Protein AF-A0AAU8MM34-F1 (afdb_monomer_lite)

Organism: NCBI:txid1792846

Foldseek 3Di:
DDDDDDDDDPPPPPPPPDCPPPQDPQLLVLVVQLVVLVVQLVCCCQPVNLPDPSNVVSVVSNVVSVVSNCVRGDDFDPQLVVLVVQLVVLVVVLNVQRVVVRGCPDPSNVVSVVSNVVSVVSNCVRPVDD

Radius of gyration: 22.08 Å; chains: 1; bounding box: 74×23×61 Å

Secondary structure (DSSP, 8-state):
-------SSSSSS-TTS----PPPHHHHHHHHHHHHHHHHHHHHHHHH-TTSHHHHHHHHHHHHHHHHHHHHSPPPPHHHHHHHHHHHHHHHHHHHHHHHH--TTSHHHHHHHHHHHHHHHHHIIIII--

pLDDT: mean 85.9, std 18.74, range [38.62, 98.06]

Structure (mmCIF, N/CA/C/O backbone):
data_AF-A0AAU8MM34-F1
#
_entry.id   AF-A0AAU8MM34-F1
#
loop_
_atom_site.group_PDB
_atom_site.id
_atom_site.type_symbol
_atom_site.label_atom_id
_atom_site.label_alt_id
_atom_site.label_comp_id
_atom_site.label_asym_id
_atom_site.label_entity_id
_atom_site.label_seq_id
_atom_site.pdbx_PDB_ins_code
_atom_site.Cartn_x
_atom_site.Cartn_y
_atom_site.Cartn_z
_atom_site.occupancy
_atom_site.B_iso_or_equiv
_atom_site.auth_seq_id
_atom_site.auth_comp_id
_atom_site.auth_asym_id
_atom_site.auth_atom_id
_atom_site.pdbx_PDB_model_num
ATOM 1 N N . MET A 1 1 ? 58.485 6.753 -45.496 1.00 38.81 1 MET A N 1
ATOM 2 C CA . MET A 1 1 ? 57.559 7.566 -44.679 1.00 38.81 1 MET A CA 1
ATOM 3 C C . MET A 1 1 ? 56.240 6.817 -44.585 1.00 38.81 1 MET A C 1
ATOM 5 O O . MET A 1 1 ? 55.641 6.543 -45.613 1.00 38.81 1 MET A O 1
ATOM 9 N N . LYS A 1 2 ? 55.869 6.369 -43.381 1.00 38.62 2 LYS A N 1
ATOM 10 C CA . LYS A 1 2 ? 54.635 5.620 -43.104 1.00 38.62 2 LYS A CA 1
ATOM 11 C C . LYS A 1 2 ? 53.641 6.592 -42.478 1.00 38.62 2 LYS A C 1
ATOM 13 O O . LYS A 1 2 ? 53.909 7.084 -41.390 1.00 38.62 2 LYS A O 1
ATOM 18 N N . ILE A 1 3 ? 52.526 6.855 -43.149 1.00 45.56 3 ILE A N 1
ATOM 19 C CA . ILE A 1 3 ? 51.369 7.516 -42.541 1.00 45.56 3 ILE A CA 1
ATOM 20 C C . ILE A 1 3 ? 50.244 6.489 -42.598 1.00 45.56 3 ILE A C 1
ATOM 22 O O . ILE A 1 3 ? 49.621 6.287 -43.637 1.00 45.56 3 ILE A O 1
ATOM 26 N N . ALA A 1 4 ? 50.069 5.762 -41.496 1.00 45.47 4 ALA A N 1
ATOM 27 C CA . ALA A 1 4 ? 48.922 4.893 -41.301 1.00 45.47 4 ALA A CA 1
ATOM 28 C C . ALA A 1 4 ? 47.774 5.757 -40.769 1.00 45.47 4 ALA A C 1
ATOM 30 O O . ALA A 1 4 ? 47.871 6.346 -39.694 1.00 45.47 4 ALA A O 1
ATOM 31 N N . ILE A 1 5 ? 46.712 5.853 -41.562 1.00 51.56 5 ILE A N 1
ATOM 32 C CA . ILE A 1 5 ? 45.455 6.508 -41.216 1.00 51.56 5 ILE A CA 1
ATOM 33 C C . ILE A 1 5 ? 44.775 5.631 -40.160 1.00 51.56 5 ILE A C 1
ATOM 35 O O . ILE A 1 5 ? 44.217 4.585 -40.479 1.00 51.56 5 ILE A O 1
ATOM 39 N N . VAL A 1 6 ? 44.852 6.032 -38.893 1.00 46.38 6 VAL A N 1
ATOM 40 C CA . VAL A 1 6 ? 44.100 5.409 -37.797 1.00 46.38 6 VAL A CA 1
ATOM 41 C C . VAL A 1 6 ? 42.998 6.382 -37.404 1.00 46.38 6 VAL A C 1
ATOM 43 O O . VAL A 1 6 ? 43.198 7.272 -36.586 1.00 46.38 6 VAL A O 1
ATOM 46 N N . SER A 1 7 ? 41.839 6.283 -38.046 1.00 48.84 7 SER A N 1
ATOM 47 C CA . SER A 1 7 ? 40.662 7.091 -37.699 1.00 48.84 7 SER A CA 1
ATOM 48 C C . SER A 1 7 ? 39.389 6.367 -38.125 1.00 48.84 7 SER A C 1
ATOM 50 O O . SER A 1 7 ? 38.719 6.768 -39.066 1.00 48.84 7 SER A O 1
ATOM 52 N N . ALA A 1 8 ? 39.076 5.254 -37.457 1.00 45.62 8 ALA A N 1
ATOM 53 C CA . ALA A 1 8 ? 37.801 4.554 -37.647 1.00 45.62 8 ALA A CA 1
ATOM 54 C C . ALA A 1 8 ? 37.336 3.781 -36.396 1.00 45.62 8 ALA A C 1
ATOM 56 O O . ALA A 1 8 ? 36.659 2.768 -36.513 1.00 45.62 8 ALA A O 1
ATOM 57 N N . ALA A 1 9 ? 37.705 4.226 -35.189 1.00 47.97 9 ALA A N 1
ATOM 58 C CA . ALA A 1 9 ? 37.324 3.540 -33.945 1.00 47.97 9 ALA A CA 1
ATOM 59 C C . ALA A 1 9 ? 36.627 4.444 -32.911 1.00 47.97 9 ALA A C 1
ATOM 61 O O . ALA A 1 9 ? 36.442 4.034 -31.771 1.00 47.97 9 ALA A O 1
ATOM 62 N N . LEU A 1 10 ? 36.218 5.662 -33.288 1.00 41.94 10 LEU A N 1
ATOM 63 C CA . LEU A 1 10 ? 35.589 6.621 -32.367 1.00 41.94 10 LEU A CA 1
ATOM 64 C C . LEU A 1 10 ? 34.106 6.905 -32.650 1.00 41.94 10 LEU A C 1
ATOM 66 O O . LEU A 1 10 ? 33.552 7.856 -32.113 1.00 41.94 10 LEU A O 1
ATOM 70 N N . SER A 1 11 ? 33.437 6.074 -33.452 1.00 45.44 11 SER A N 1
ATOM 71 C CA . SER A 1 11 ? 31.997 6.228 -33.728 1.00 45.44 11 SER A CA 1
ATOM 72 C C . SER A 1 11 ? 31.107 5.229 -32.976 1.00 45.44 11 SER A C 1
ATOM 74 O O . SER A 1 11 ? 29.890 5.316 -33.077 1.00 45.44 11 SER A O 1
ATOM 76 N N . ALA A 1 12 ? 31.680 4.308 -32.191 1.00 46.56 12 ALA A N 1
ATOM 77 C CA . ALA A 1 12 ? 30.922 3.268 -31.481 1.00 46.56 12 ALA A CA 1
ATOM 78 C C . ALA A 1 12 ? 30.585 3.601 -30.009 1.00 46.56 12 ALA A C 1
ATOM 80 O O . ALA A 1 12 ? 29.907 2.823 -29.348 1.00 46.56 12 ALA A O 1
ATOM 81 N N . LEU A 1 13 ? 31.030 4.747 -29.481 1.00 44.88 13 LEU A N 1
ATOM 82 C CA . LEU A 1 13 ? 30.914 5.092 -28.052 1.00 44.88 13 LEU A CA 1
ATOM 83 C C . LEU A 1 13 ? 29.762 6.057 -27.708 1.00 44.88 13 LEU A C 1
ATOM 85 O O . LEU A 1 13 ? 29.658 6.499 -26.569 1.00 44.88 13 LEU A O 1
ATOM 89 N N . LEU A 1 14 ? 28.868 6.361 -28.655 1.00 47.66 14 LEU A N 1
ATOM 90 C CA . LEU A 1 14 ? 27.765 7.318 -28.454 1.00 47.66 14 LEU A CA 1
ATOM 91 C C . LEU A 1 14 ? 26.379 6.683 -28.227 1.00 47.66 14 LEU A C 1
ATOM 93 O O . LEU A 1 14 ? 25.394 7.405 -28.133 1.00 47.66 14 LEU A O 1
ATOM 97 N N . LEU A 1 15 ? 26.273 5.359 -28.072 1.00 46.75 15 LEU A N 1
ATOM 98 C CA . LEU A 1 15 ? 24.983 4.681 -27.833 1.00 46.75 15 LEU A CA 1
ATOM 99 C C . LEU A 1 15 ? 24.607 4.506 -26.348 1.00 46.75 15 LEU A C 1
ATOM 101 O O . LEU A 1 15 ? 23.590 3.891 -26.047 1.00 46.75 15 LEU A O 1
ATOM 105 N N . ALA A 1 16 ? 25.378 5.068 -25.412 1.00 47.91 16 ALA A N 1
ATOM 106 C CA . ALA A 1 16 ? 25.086 4.994 -23.974 1.00 47.91 16 ALA A CA 1
ATOM 107 C C . ALA A 1 16 ? 24.439 6.271 -23.399 1.00 47.91 16 ALA A C 1
ATOM 109 O O . ALA A 1 16 ? 24.420 6.461 -22.185 1.00 47.91 16 ALA A O 1
ATOM 110 N N . ALA A 1 17 ? 23.904 7.152 -24.248 1.00 47.88 17 ALA A N 1
ATOM 111 C CA . ALA A 1 17 ? 23.162 8.329 -23.815 1.00 47.88 17 ALA A CA 1
ATOM 112 C C . ALA A 1 17 ? 21.679 8.172 -24.171 1.00 47.88 17 ALA A C 1
ATOM 114 O O . ALA A 1 17 ? 21.276 8.356 -25.315 1.00 47.88 17 ALA A O 1
ATOM 115 N N . GLY A 1 18 ? 20.865 7.853 -23.163 1.00 47.16 18 GLY A N 1
ATOM 116 C CA . GLY A 1 18 ? 19.435 8.148 -23.207 1.00 47.16 18 GLY A CA 1
ATOM 117 C C . GLY A 1 18 ? 18.531 7.063 -23.781 1.00 47.16 18 GLY A C 1
ATOM 118 O O . GLY A 1 18 ? 17.645 7.369 -24.571 1.00 47.16 18 GLY A O 1
ATOM 119 N N . ALA A 1 19 ? 18.630 5.825 -23.293 1.00 45.94 19 ALA A N 1
ATOM 120 C CA . ALA A 1 19 ? 17.408 5.038 -23.161 1.00 45.94 19 ALA A CA 1
ATOM 121 C C . ALA A 1 19 ? 16.617 5.614 -21.973 1.00 45.94 19 ALA A C 1
ATOM 123 O O . ALA A 1 19 ? 16.639 5.070 -20.869 1.00 45.94 19 ALA A O 1
ATOM 124 N N . ALA A 1 20 ? 15.939 6.746 -22.193 1.00 48.38 20 ALA A N 1
ATOM 125 C CA . ALA A 1 20 ? 14.695 7.005 -21.483 1.00 48.38 20 ALA A CA 1
ATOM 126 C C . ALA A 1 20 ? 13.825 5.790 -21.809 1.00 48.38 20 ALA A C 1
ATOM 128 O O . ALA A 1 20 ? 13.370 5.619 -22.940 1.00 48.38 20 ALA A O 1
ATOM 129 N N . SER A 1 21 ? 13.804 4.835 -20.886 1.00 50.91 21 SER A N 1
ATOM 130 C CA . SER A 1 21 ? 13.228 3.523 -21.114 1.00 50.91 21 SER A CA 1
ATOM 131 C C . SER A 1 21 ? 11.729 3.723 -21.207 1.00 50.91 21 SER A C 1
ATOM 133 O O . SER A 1 21 ? 11.040 3.809 -20.194 1.00 50.91 21 SER A O 1
ATOM 135 N N . ALA A 1 22 ? 11.231 3.830 -22.440 1.00 53.88 22 ALA A N 1
ATOM 136 C CA . ALA A 1 22 ? 9.815 3.695 -22.715 1.00 53.88 22 ALA A CA 1
ATOM 137 C C . ALA A 1 22 ? 9.339 2.457 -21.950 1.00 53.88 22 ALA A C 1
ATOM 139 O O . ALA A 1 22 ? 9.907 1.372 -22.119 1.00 53.88 22 ALA A O 1
ATOM 140 N N . ALA A 1 23 ? 8.385 2.650 -21.036 1.00 62.91 23 ALA A N 1
ATOM 141 C CA . ALA A 1 23 ? 7.895 1.581 -20.184 1.00 62.91 23 ALA A CA 1
ATOM 142 C C . ALA A 1 23 ? 7.527 0.392 -21.076 1.00 62.91 23 ALA A C 1
ATOM 144 O O . ALA A 1 23 ? 6.698 0.512 -21.980 1.00 62.91 23 ALA A O 1
ATOM 145 N N . THR A 1 24 ? 8.190 -0.745 -20.864 1.00 81.94 24 THR A N 1
ATOM 146 C CA . THR A 1 24 ? 7.879 -1.959 -21.616 1.00 81.94 24 THR A CA 1
ATOM 147 C C . THR A 1 24 ? 6.403 -2.311 -21.388 1.00 81.94 24 THR A C 1
ATOM 149 O O . THR A 1 24 ? 5.857 -1.988 -20.327 1.00 81.94 24 THR A O 1
ATOM 152 N N . PRO A 1 25 ? 5.734 -3.008 -22.324 1.00 87.75 25 PRO A N 1
ATOM 153 C CA . PRO A 1 25 ? 4.366 -3.475 -22.097 1.00 87.75 25 PRO A CA 1
ATOM 154 C C . PRO A 1 25 ? 4.213 -4.254 -20.780 1.00 87.75 25 PRO A C 1
ATOM 156 O O . PRO A 1 25 ? 3.198 -4.121 -20.101 1.00 87.75 25 PRO A O 1
ATOM 159 N N . ALA A 1 26 ? 5.252 -4.999 -20.379 1.00 89.94 26 ALA A N 1
ATOM 160 C CA . ALA A 1 26 ? 5.319 -5.681 -19.088 1.00 89.94 26 ALA A CA 1
ATOM 161 C C . ALA A 1 26 ? 5.325 -4.697 -17.904 1.00 89.94 26 ALA A C 1
ATOM 163 O O . ALA A 1 26 ? 4.487 -4.810 -17.016 1.00 89.94 26 ALA A O 1
ATOM 164 N N . CYS A 1 27 ? 6.189 -3.675 -17.918 1.00 90.81 27 CYS A N 1
ATOM 165 C CA . CYS A 1 27 ? 6.201 -2.649 -16.873 1.00 90.81 27 CYS A CA 1
ATOM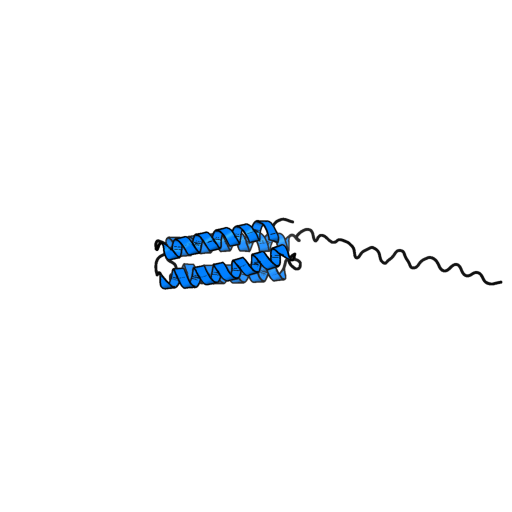 166 C C . CYS A 1 27 ? 4.857 -1.907 -16.774 1.00 90.81 27 CYS A C 1
ATOM 168 O O . CYS A 1 27 ? 4.342 -1.701 -15.674 1.00 90.81 27 CYS A O 1
ATOM 170 N N . GLN A 1 28 ? 4.240 -1.557 -17.907 1.00 91.44 28 GLN A N 1
ATOM 171 C CA . GLN A 1 28 ? 2.927 -0.906 -17.910 1.00 91.44 28 GLN A CA 1
ATOM 172 C C . GLN A 1 28 ? 1.828 -1.814 -17.335 1.00 91.44 28 GLN A C 1
ATOM 174 O O . GLN A 1 28 ? 0.983 -1.357 -16.557 1.00 91.44 28 GLN A O 1
ATOM 179 N N . ALA A 1 29 ? 1.851 -3.105 -17.671 1.00 92.94 29 ALA A N 1
ATOM 180 C CA . ALA A 1 29 ? 0.944 -4.085 -17.085 1.00 92.94 29 ALA A CA 1
ATOM 181 C C . ALA A 1 29 ? 1.163 -4.213 -15.569 1.00 92.94 29 ALA A C 1
ATOM 183 O O . ALA A 1 29 ? 0.193 -4.186 -14.814 1.00 92.94 29 ALA A O 1
ATOM 184 N N . ALA A 1 30 ? 2.413 -4.273 -15.104 1.00 94.12 30 ALA A N 1
ATOM 185 C CA . ALA A 1 30 ? 2.727 -4.359 -13.680 1.00 94.12 30 ALA A CA 1
ATOM 186 C C . ALA A 1 30 ? 2.268 -3.118 -12.894 1.00 94.12 30 ALA A C 1
ATOM 188 O O . ALA A 1 30 ? 1.642 -3.263 -11.845 1.00 94.12 30 ALA A O 1
ATOM 189 N N . ARG A 1 31 ? 2.479 -1.905 -13.429 1.00 93.62 31 ARG A N 1
ATOM 190 C CA . ARG A 1 31 ? 1.936 -0.653 -12.860 1.00 93.62 31 ARG A CA 1
ATOM 191 C C . ARG A 1 31 ? 0.415 -0.717 -12.724 1.00 93.62 31 ARG A C 1
ATOM 193 O O . ARG A 1 31 ? -0.129 -0.397 -11.672 1.00 93.62 31 ARG A O 1
ATOM 200 N N . THR A 1 32 ? -0.267 -1.205 -13.761 1.00 94.94 32 THR A N 1
ATOM 201 C CA . THR A 1 32 ? -1.729 -1.373 -13.748 1.00 94.94 32 THR A CA 1
ATOM 202 C C . THR A 1 32 ? -2.176 -2.346 -12.653 1.00 94.94 32 THR A C 1
ATOM 204 O O . THR A 1 32 ? -3.139 -2.069 -11.943 1.00 94.94 32 THR A O 1
ATOM 207 N N . GLN A 1 33 ? -1.467 -3.462 -12.465 1.00 97.44 33 GLN A N 1
ATOM 208 C CA . GLN A 1 33 ? -1.790 -4.427 -11.409 1.00 97.44 33 GLN A CA 1
ATOM 209 C C . GLN A 1 33 ? -1.612 -3.844 -10.004 1.00 97.44 33 GLN A C 1
ATOM 211 O O . GLN A 1 33 ? -2.426 -4.113 -9.119 1.00 97.44 33 GLN A O 1
ATOM 216 N N . VAL A 1 34 ? -0.600 -3.000 -9.797 1.00 97.25 34 VAL A N 1
ATOM 217 C CA . VAL A 1 34 ? -0.444 -2.252 -8.544 1.00 97.25 34 VAL A CA 1
ATOM 218 C C . VAL A 1 34 ? -1.646 -1.336 -8.299 1.00 97.25 34 VAL A C 1
ATOM 220 O O . VAL A 1 34 ? -2.193 -1.332 -7.200 1.00 97.25 34 VAL A O 1
ATOM 223 N N . GLU A 1 35 ? -2.114 -0.601 -9.311 1.00 96.62 35 GLU A N 1
ATOM 224 C CA . GLU A 1 35 ? -3.301 0.253 -9.162 1.00 96.62 35 GLU A CA 1
ATOM 225 C C . GLU A 1 35 ? -4.567 -0.536 -8.833 1.00 96.62 35 GLU A C 1
ATOM 227 O O . GLU A 1 35 ? -5.304 -0.182 -7.911 1.00 96.62 35 GLU A O 1
ATOM 232 N N . VAL A 1 36 ? -4.811 -1.621 -9.566 1.00 97.69 36 VAL A N 1
ATOM 233 C CA . VAL A 1 36 ? -5.996 -2.458 -9.370 1.00 97.69 36 VAL A CA 1
ATOM 234 C C . VAL A 1 36 ? -5.983 -3.092 -7.981 1.00 97.69 36 VAL A C 1
ATOM 236 O O . VAL A 1 36 ? -6.983 -3.017 -7.265 1.00 97.69 36 VAL A O 1
ATOM 239 N N . SER A 1 37 ? -4.856 -3.674 -7.570 1.00 98.06 37 SER A N 1
ATOM 240 C CA . SER A 1 37 ? -4.736 -4.306 -6.252 1.00 98.06 37 SER A CA 1
ATOM 241 C C . SER A 1 37 ? -4.814 -3.302 -5.102 1.00 98.06 37 SER A C 1
ATOM 243 O O . SER A 1 37 ? -5.453 -3.599 -4.092 1.00 98.06 37 SER A O 1
ATOM 245 N N . HIS A 1 38 ? -4.287 -2.086 -5.275 1.00 98.00 38 HIS A N 1
ATOM 246 C CA . HIS A 1 38 ? -4.471 -0.997 -4.316 1.00 98.00 38 HIS A CA 1
ATOM 247 C C . HIS A 1 38 ? -5.957 -0.669 -4.104 1.00 98.00 38 HIS A C 1
ATOM 249 O O . HIS A 1 38 ? -6.432 -0.637 -2.967 1.00 98.00 38 HIS A O 1
ATOM 255 N N . ILE A 1 39 ? -6.719 -0.493 -5.190 1.00 97.62 39 ILE A N 1
ATOM 256 C CA . ILE A 1 39 ? -8.167 -0.226 -5.130 1.00 97.62 39 ILE A CA 1
ATOM 257 C C . ILE A 1 39 ? -8.907 -1.387 -4.453 1.00 97.62 39 ILE A C 1
ATOM 259 O O . ILE A 1 39 ? -9.762 -1.162 -3.594 1.00 97.62 39 ILE A O 1
ATOM 263 N N . GLN A 1 40 ? -8.578 -2.631 -4.810 1.00 97.94 40 GLN A N 1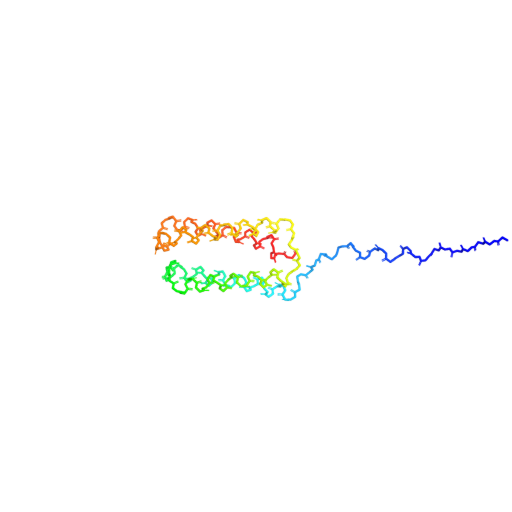
ATOM 264 C CA . GLN A 1 40 ? -9.180 -3.823 -4.205 1.00 97.94 40 GLN A CA 1
ATOM 265 C C . GLN A 1 40 ? -8.926 -3.883 -2.699 1.00 97.94 40 GLN A C 1
ATOM 267 O O . GLN A 1 40 ? -9.865 -4.099 -1.932 1.00 97.94 40 GLN A O 1
ATOM 272 N N . ARG A 1 41 ? -7.688 -3.628 -2.263 1.00 97.88 41 ARG A N 1
ATOM 273 C CA . ARG A 1 41 ? -7.332 -3.588 -0.845 1.00 97.88 41 ARG A CA 1
ATOM 274 C C . ARG A 1 41 ? -8.077 -2.481 -0.114 1.00 97.88 41 ARG A C 1
ATOM 276 O O . ARG A 1 41 ? -8.642 -2.753 0.941 1.00 97.88 41 ARG A O 1
ATOM 283 N N . VAL A 1 42 ? -8.104 -1.261 -0.653 1.00 96.81 42 VAL A N 1
ATOM 284 C CA . VAL A 1 42 ? -8.850 -0.147 -0.044 1.00 96.81 42 VAL A CA 1
ATOM 285 C C . VAL A 1 42 ? -10.317 -0.538 0.134 1.00 96.81 42 VAL A C 1
ATOM 287 O O . VAL A 1 42 ? -10.821 -0.492 1.252 1.00 96.81 42 VAL A O 1
ATOM 290 N N . ASN A 1 43 ? -10.969 -1.046 -0.914 1.00 97.12 43 ASN A N 1
ATOM 291 C CA . ASN A 1 43 ? -12.359 -1.493 -0.831 1.00 97.12 43 ASN A CA 1
ATOM 292 C C . ASN A 1 43 ? -12.562 -2.606 0.206 1.00 97.12 43 ASN A C 1
ATOM 294 O O . ASN A 1 43 ? -13.482 -2.518 1.019 1.00 97.12 43 ASN A O 1
ATOM 298 N N . ALA A 1 44 ? -11.708 -3.632 0.222 1.00 96.50 44 ALA A N 1
ATOM 299 C CA . ALA A 1 44 ? -11.798 -4.724 1.187 1.00 96.50 44 ALA A CA 1
ATOM 300 C C . ALA A 1 44 ? -11.658 -4.219 2.631 1.00 96.50 44 ALA A C 1
ATOM 302 O O . ALA A 1 44 ? -12.486 -4.537 3.482 1.00 96.50 44 ALA A O 1
ATOM 303 N N . CYS A 1 45 ? -10.653 -3.387 2.906 1.00 95.25 45 CYS A N 1
ATOM 304 C CA . CYS A 1 45 ? -10.404 -2.854 4.243 1.00 95.25 45 CYS A CA 1
ATOM 305 C C . CYS A 1 45 ? -11.481 -1.861 4.693 1.00 95.25 45 CYS A C 1
ATOM 307 O O . CYS A 1 45 ? -11.833 -1.848 5.872 1.00 95.25 45 CYS A O 1
ATOM 309 N N . THR A 1 46 ? -12.046 -1.067 3.780 1.00 94.62 46 THR A N 1
ATOM 310 C CA . THR A 1 46 ? -13.147 -0.151 4.099 1.00 94.62 46 THR A CA 1
ATOM 311 C C . THR A 1 46 ? -14.446 -0.904 4.376 1.00 94.62 46 THR A C 1
ATOM 313 O O . THR A 1 46 ? -15.111 -0.587 5.358 1.00 94.62 46 THR A O 1
ATOM 316 N N . THR A 1 47 ? -14.794 -1.902 3.556 1.00 95.56 47 THR A N 1
ATOM 317 C CA . THR A 1 47 ? -16.094 -2.600 3.626 1.00 95.56 47 THR A CA 1
ATOM 318 C C . THR A 1 47 ? -16.146 -3.711 4.669 1.00 95.56 47 THR A C 1
ATOM 320 O O . THR A 1 47 ? -17.155 -3.853 5.350 1.00 95.56 47 THR A O 1
ATOM 323 N N . GLN A 1 48 ? -15.074 -4.492 4.807 1.00 95.50 48 GLN A N 1
ATOM 324 C CA . GLN A 1 48 ? -15.007 -5.637 5.723 1.00 95.50 48 GLN A CA 1
ATOM 325 C C . GLN A 1 48 ? -14.277 -5.301 7.030 1.00 95.50 48 GLN A C 1
ATOM 327 O O . GLN A 1 48 ? -14.307 -6.077 7.982 1.00 95.50 48 GLN A O 1
ATOM 332 N N . GLY A 1 49 ? -13.604 -4.151 7.083 1.00 94.06 49 GLY A N 1
ATOM 333 C CA . GLY A 1 49 ? -12.808 -3.717 8.222 1.00 94.06 49 GLY A CA 1
ATOM 334 C C . GLY A 1 49 ? -11.329 -4.122 8.123 1.00 94.06 49 GLY A C 1
ATOM 335 O O . GLY A 1 49 ? -10.966 -5.070 7.412 1.00 94.06 49 GLY A O 1
ATOM 336 N N . PRO A 1 50 ? -10.452 -3.415 8.859 1.00 94.81 50 PRO A N 1
ATOM 337 C CA . PRO A 1 50 ? -8.998 -3.499 8.705 1.00 94.81 50 PRO A CA 1
ATOM 338 C C . PRO A 1 50 ? -8.372 -4.807 9.210 1.00 94.81 50 PRO A C 1
ATOM 340 O O . PRO A 1 50 ? -7.259 -5.145 8.814 1.00 94.81 50 PRO A O 1
ATOM 343 N N . ASN A 1 51 ? -9.089 -5.551 10.055 1.00 96.19 51 ASN A N 1
ATOM 344 C CA . ASN A 1 51 ? -8.659 -6.849 10.584 1.00 96.19 51 ASN A CA 1
ATOM 345 C C . ASN A 1 51 ? -9.329 -8.037 9.874 1.00 96.19 51 ASN A C 1
ATOM 347 O O . ASN A 1 51 ? -9.120 -9.185 10.262 1.00 96.19 51 ASN A O 1
ATOM 351 N N . SER A 1 52 ? -10.151 -7.786 8.849 1.00 97.38 52 SER A N 1
ATOM 352 C CA . SER A 1 52 ? -10.828 -8.862 8.123 1.00 97.38 52 SER A CA 1
ATOM 353 C C . SER A 1 52 ? -9.838 -9.711 7.315 1.00 97.38 52 SER A C 1
ATOM 355 O O . SER A 1 52 ? -8.880 -9.170 6.752 1.00 97.38 52 SER A O 1
ATOM 357 N N . PRO A 1 53 ? -10.088 -11.026 7.159 1.00 97.69 53 PRO A N 1
ATOM 358 C CA . PRO A 1 53 ? -9.252 -11.884 6.320 1.00 97.69 53 PRO A CA 1
ATOM 359 C C . PRO A 1 53 ? -9.105 -11.361 4.886 1.00 97.69 53 PRO A C 1
ATOM 361 O O . PRO A 1 53 ? -8.017 -11.426 4.318 1.00 97.69 53 PRO A O 1
ATOM 364 N N . LEU A 1 54 ? -10.172 -10.784 4.319 1.00 97.00 54 LEU A N 1
ATOM 365 C CA . LEU A 1 54 ? -10.156 -10.243 2.960 1.00 97.00 54 LEU A CA 1
ATOM 366 C C . LEU A 1 54 ? -9.260 -9.000 2.836 1.00 97.00 54 LEU A C 1
ATOM 368 O O . LEU A 1 54 ? -8.520 -8.882 1.858 1.00 97.00 54 LEU A O 1
ATOM 372 N N . CYS A 1 55 ? -9.287 -8.091 3.818 1.00 96.81 55 CYS A N 1
ATOM 373 C CA . CYS A 1 55 ? -8.387 -6.934 3.851 1.00 96.81 55 CYS A CA 1
ATOM 374 C C . CYS A 1 55 ? -6.920 -7.379 3.927 1.00 96.81 55 CYS A C 1
ATOM 376 O O . CYS A 1 55 ? -6.093 -6.935 3.127 1.00 96.81 55 CYS A O 1
ATOM 378 N N . LEU A 1 56 ? -6.608 -8.307 4.839 1.00 96.56 56 LEU A N 1
ATOM 379 C CA . LEU A 1 56 ? -5.252 -8.831 5.021 1.00 96.56 56 LEU A CA 1
ATOM 380 C C . LEU A 1 56 ? -4.751 -9.552 3.764 1.00 96.56 56 LEU A C 1
ATOM 382 O O . LEU A 1 56 ? -3.622 -9.324 3.334 1.00 96.56 56 LEU A O 1
ATOM 386 N N . GLN A 1 57 ? -5.595 -10.372 3.135 1.00 97.94 57 GLN A N 1
ATOM 387 C CA . GLN A 1 57 ? -5.261 -11.046 1.882 1.00 97.94 57 GLN A CA 1
ATOM 388 C C . GLN A 1 57 ? -5.007 -10.042 0.754 1.00 97.94 57 GLN A C 1
ATOM 390 O O . GLN A 1 57 ? -3.989 -10.134 0.070 1.00 97.94 57 GLN A O 1
ATOM 395 N N . SER A 1 58 ? -5.894 -9.059 0.581 1.00 97.62 58 SER A N 1
ATOM 396 C CA . SER A 1 58 ? -5.756 -8.043 -0.472 1.00 97.62 58 SER A CA 1
ATOM 397 C C . SER A 1 58 ? -4.478 -7.217 -0.302 1.00 97.62 58 SER A C 1
ATOM 399 O O . SER A 1 58 ? -3.836 -6.853 -1.283 1.00 97.62 58 SER A O 1
ATOM 401 N N . GLN A 1 59 ? -4.053 -6.975 0.941 1.00 95.88 59 GLN A N 1
ATOM 402 C CA . GLN A 1 59 ? -2.782 -6.315 1.231 1.00 95.88 59 GLN A CA 1
ATOM 403 C C . GLN 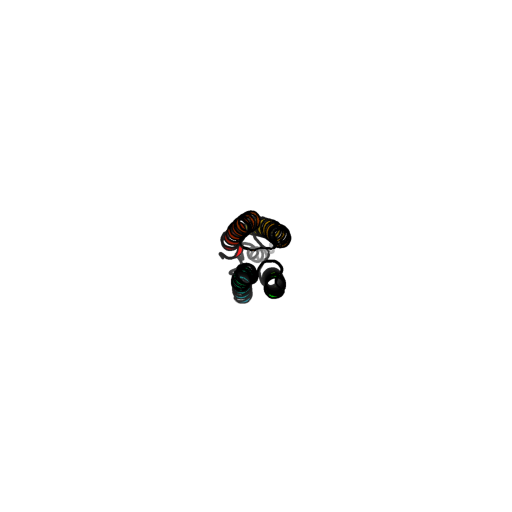A 1 59 ? -1.569 -7.154 0.820 1.00 95.88 59 GLN A C 1
ATOM 405 O O . GLN A 1 59 ? -0.619 -6.611 0.260 1.00 95.88 59 GLN A O 1
ATOM 410 N N . GLN A 1 60 ? -1.594 -8.468 1.054 1.00 97.31 60 GLN A N 1
ATOM 411 C CA . GLN A 1 60 ? -0.524 -9.352 0.580 1.00 97.31 60 GLN A CA 1
ATOM 412 C C . GLN A 1 60 ? -0.468 -9.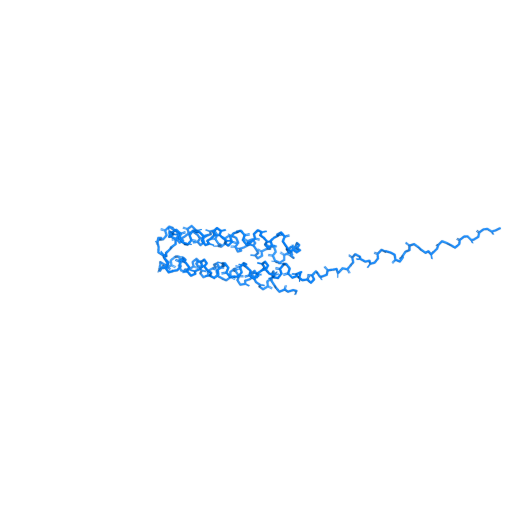395 -0.949 1.00 97.31 60 GLN A C 1
ATOM 414 O O . GLN A 1 60 ? 0.615 -9.326 -1.525 1.00 97.31 60 GLN A O 1
ATOM 419 N N . VAL A 1 61 ? -1.628 -9.451 -1.607 1.00 98.00 61 VAL A N 1
ATOM 420 C CA . VAL A 1 61 ? -1.728 -9.427 -3.073 1.00 98.00 61 VAL A CA 1
ATOM 421 C C . VAL A 1 61 ? -1.115 -8.150 -3.647 1.00 98.00 61 VAL A C 1
ATOM 423 O O . VAL A 1 61 ? -0.299 -8.218 -4.563 1.00 98.00 61 VAL A O 1
ATOM 426 N N . GLU A 1 62 ? -1.437 -6.988 -3.083 1.00 97.75 62 GLU A N 1
ATOM 427 C CA . GLU A 1 62 ? -0.828 -5.734 -3.527 1.00 97.75 62 GLU A CA 1
ATOM 428 C C . GLU A 1 62 ? 0.694 -5.719 -3.318 1.00 97.75 62 GLU A C 1
ATOM 430 O O . GLU A 1 62 ? 1.432 -5.290 -4.206 1.00 97.75 62 GLU A O 1
ATOM 435 N N . ASN A 1 63 ? 1.193 -6.229 -2.186 1.00 96.38 63 ASN A N 1
ATOM 436 C CA . ASN A 1 63 ? 2.636 -6.330 -1.944 1.00 96.38 63 ASN A CA 1
ATOM 437 C C . ASN A 1 63 ? 3.342 -7.179 -3.013 1.00 96.38 63 ASN A C 1
ATOM 439 O O . ASN A 1 63 ? 4.435 -6.820 -3.454 1.00 96.38 63 ASN A O 1
ATOM 443 N N . VAL A 1 64 ? 2.715 -8.269 -3.463 1.00 97.62 64 VAL A N 1
ATOM 444 C CA . VAL A 1 64 ? 3.233 -9.091 -4.566 1.00 97.62 64 VAL A CA 1
ATOM 445 C C . VAL A 1 64 ? 3.270 -8.290 -5.866 1.00 97.62 64 VAL A C 1
ATOM 447 O O . VAL A 1 64 ? 4.287 -8.303 -6.557 1.00 97.62 64 VAL A O 1
ATOM 450 N N . TYR A 1 65 ? 2.215 -7.543 -6.196 1.00 97.50 65 TYR A N 1
ATOM 451 C CA . TYR A 1 65 ? 2.212 -6.738 -7.421 1.00 97.50 65 TYR A CA 1
ATOM 452 C C . TYR A 1 65 ? 3.232 -5.602 -7.400 1.00 97.50 65 TYR A C 1
ATOM 454 O O . TYR A 1 65 ? 3.820 -5.301 -8.439 1.00 97.50 65 TYR A O 1
ATOM 462 N N . TRP A 1 66 ? 3.525 -5.033 -6.231 1.00 95.62 66 TRP A N 1
ATOM 463 C CA . TRP A 1 66 ? 4.652 -4.117 -6.083 1.00 95.62 66 TRP A CA 1
ATOM 464 C C . TRP A 1 66 ? 5.990 -4.786 -6.408 1.00 95.62 66 TRP A C 1
ATOM 466 O O . TRP A 1 66 ? 6.763 -4.230 -7.182 1.00 95.62 66 TRP A O 1
ATOM 476 N N . GLN A 1 67 ? 6.245 -5.990 -5.888 1.00 95.50 67 GLN A N 1
ATOM 477 C CA . GLN A 1 67 ? 7.465 -6.745 -6.207 1.00 95.50 67 GLN A CA 1
ATOM 478 C C . GLN A 1 67 ? 7.547 -7.096 -7.699 1.00 95.50 67 GLN A C 1
ATOM 480 O O . GLN A 1 67 ? 8.616 -7.024 -8.301 1.00 95.50 67 GLN A O 1
ATOM 485 N N . MET A 1 68 ? 6.415 -7.443 -8.320 1.00 94.19 68 MET A N 1
ATOM 486 C CA . MET A 1 68 ? 6.354 -7.686 -9.763 1.00 94.19 68 MET A CA 1
ATOM 487 C C . MET A 1 68 ? 6.677 -6.423 -10.562 1.00 94.19 68 MET A C 1
ATOM 489 O O . MET A 1 68 ? 7.392 -6.508 -11.557 1.00 94.19 68 MET A O 1
ATOM 493 N N . MET A 1 69 ? 6.186 -5.259 -10.134 1.00 92.75 69 MET A N 1
ATOM 494 C CA . MET A 1 69 ? 6.523 -3.983 -10.760 1.00 92.75 69 MET A CA 1
ATOM 495 C C . MET A 1 69 ? 8.017 -3.686 -10.638 1.00 92.75 69 MET A C 1
ATOM 497 O O . MET A 1 69 ? 8.641 -3.365 -11.646 1.00 92.75 69 MET A O 1
ATOM 501 N N . ASP A 1 70 ? 8.597 -3.865 -9.452 1.00 91.62 70 ASP A N 1
ATOM 502 C CA . ASP A 1 70 ? 10.028 -3.649 -9.217 1.00 91.62 70 ASP A CA 1
ATOM 503 C C . ASP A 1 70 ? 10.901 -4.576 -10.094 1.00 91.62 70 ASP A C 1
ATOM 505 O O . ASP A 1 70 ? 11.990 -4.187 -10.509 1.00 91.62 70 ASP A O 1
ATOM 509 N N . ALA A 1 71 ? 10.414 -5.778 -10.430 1.00 91.44 71 ALA A N 1
ATOM 510 C CA . ALA A 1 71 ? 11.107 -6.728 -11.305 1.00 91.44 71 ALA A CA 1
ATOM 511 C C . ALA A 1 71 ? 10.908 -6.470 -12.813 1.00 91.44 71 ALA A C 1
ATOM 513 O O . ALA A 1 71 ? 11.770 -6.821 -1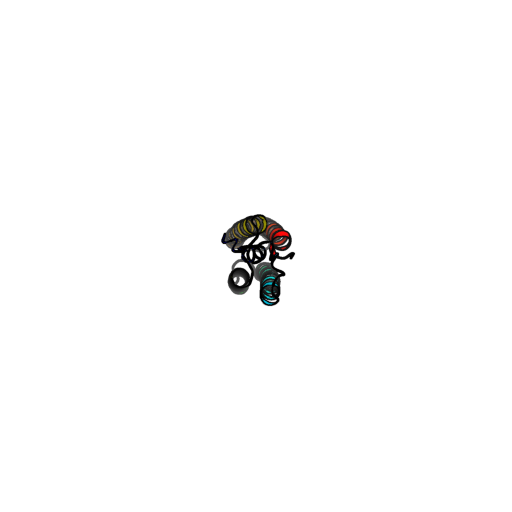3.618 1.00 91.44 71 ALA A O 1
ATOM 514 N N . GLN A 1 72 ? 9.759 -5.919 -13.216 1.00 91.25 72 GLN A N 1
ATOM 515 C CA . GLN A 1 72 ? 9.392 -5.739 -14.630 1.00 91.25 72 GLN A CA 1
ATOM 516 C C . GLN A 1 72 ? 9.705 -4.340 -15.167 1.00 91.25 72 GLN A C 1
ATOM 518 O O . GLN A 1 72 ? 9.772 -4.148 -16.385 1.00 91.25 72 GLN A O 1
ATOM 523 N N . CYS A 1 73 ? 9.868 -3.363 -14.279 1.00 88.75 73 CYS A N 1
ATOM 524 C CA . CYS A 1 73 ? 10.173 -1.989 -14.634 1.00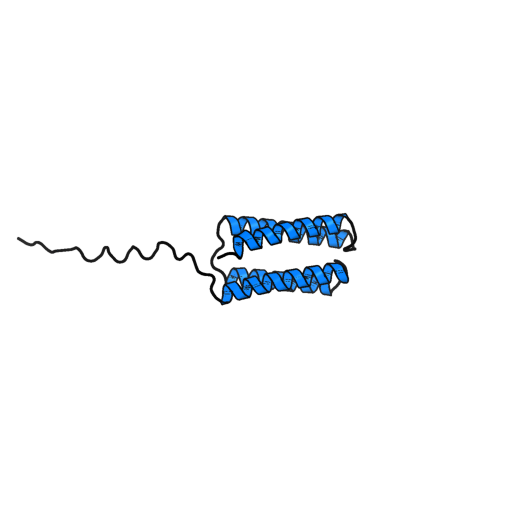 88.75 73 CYS A CA 1
ATOM 525 C C . CYS A 1 73 ? 11.678 -1.698 -14.563 1.00 88.75 73 CYS A C 1
ATOM 527 O O . CYS A 1 73 ? 12.403 -2.317 -13.785 1.00 88.75 73 CYS A O 1
ATOM 529 N N . PRO A 1 74 ? 12.168 -0.738 -15.367 1.00 86.19 74 PRO A N 1
ATOM 530 C CA . PRO A 1 74 ? 13.516 -0.212 -15.199 1.00 86.19 74 PRO A CA 1
ATOM 531 C C . PRO A 1 74 ? 13.691 0.384 -13.797 1.00 86.19 74 PRO A C 1
ATOM 533 O O . PRO A 1 74 ? 12.716 0.751 -13.135 1.00 86.19 74 PRO A O 1
ATOM 536 N N . ALA A 1 75 ? 14.949 0.514 -13.368 1.00 81.00 75 ALA A N 1
ATOM 537 C CA . ALA A 1 75 ? 15.270 1.108 -12.078 1.00 81.00 75 ALA A CA 1
ATOM 538 C C . ALA A 1 75 ? 14.596 2.489 -11.923 1.00 81.00 75 ALA A C 1
ATOM 540 O O . ALA A 1 75 ? 14.607 3.289 -12.867 1.00 81.00 75 ALA A O 1
ATOM 541 N N . PRO A 1 76 ? 14.005 2.781 -10.753 1.00 81.56 76 PRO A N 1
ATOM 542 C CA . PRO A 1 76 ? 13.267 4.015 -10.546 1.00 81.56 76 PRO A CA 1
ATOM 543 C C . PRO A 1 76 ? 14.186 5.235 -10.653 1.00 81.56 76 PRO A C 1
ATOM 545 O O . PRO A 1 76 ? 15.334 5.217 -10.205 1.00 81.56 76 PRO A O 1
ATOM 548 N N . THR A 1 77 ? 13.654 6.337 -11.185 1.00 85.75 77 THR A N 1
ATOM 549 C CA . THR A 1 77 ? 14.299 7.651 -11.055 1.00 85.75 77 THR A CA 1
ATOM 550 C C . THR A 1 77 ? 14.462 8.007 -9.574 1.00 85.75 77 THR A C 1
ATOM 552 O O . THR A 1 77 ? 13.722 7.506 -8.724 1.00 85.75 77 THR A O 1
ATOM 555 N N . GLY A 1 78 ? 15.388 8.913 -9.237 1.00 88.25 78 GLY A N 1
ATOM 556 C CA . GLY A 1 78 ? 15.591 9.325 -7.841 1.00 88.25 78 GLY A CA 1
ATOM 557 C C . GLY A 1 78 ? 14.301 9.817 -7.169 1.00 88.25 78 GLY A C 1
ATOM 558 O O . GLY A 1 78 ? 14.002 9.434 -6.040 1.00 88.25 78 GLY A O 1
ATOM 559 N N . MET A 1 79 ? 13.480 10.584 -7.895 1.00 89.38 79 MET A N 1
ATOM 560 C CA . MET A 1 79 ? 12.178 11.041 -7.401 1.00 89.38 79 MET A CA 1
ATOM 561 C C . MET A 1 79 ? 11.194 9.881 -7.205 1.00 89.38 79 MET A C 1
ATOM 563 O O . MET A 1 79 ? 10.543 9.812 -6.163 1.00 89.38 79 MET A O 1
ATOM 567 N N . CYS A 1 80 ? 11.117 8.945 -8.157 1.00 90.25 80 CYS A N 1
ATOM 568 C CA . CYS A 1 80 ? 10.284 7.755 -8.007 1.00 90.25 80 CYS A CA 1
ATOM 569 C C . CYS A 1 80 ? 10.694 6.921 -6.783 1.00 90.25 80 CYS A C 1
ATOM 571 O O . CYS A 1 80 ? 9.837 6.540 -5.987 1.00 90.25 80 CYS A O 1
ATOM 573 N N . ALA A 1 81 ? 11.994 6.691 -6.582 1.00 91.31 81 ALA A N 1
ATOM 574 C CA . ALA A 1 81 ? 12.505 5.921 -5.451 1.00 91.31 81 ALA A CA 1
ATOM 575 C C . ALA A 1 81 ? 12.104 6.547 -4.103 1.00 91.31 81 ALA A C 1
ATOM 577 O O . ALA A 1 81 ? 11.616 5.846 -3.214 1.00 91.31 81 ALA A O 1
ATOM 578 N N . VAL A 1 82 ? 12.227 7.874 -3.976 1.00 95.06 82 VAL A N 1
ATOM 579 C CA . VAL A 1 82 ? 11.806 8.608 -2.771 1.00 95.06 82 VAL A CA 1
ATOM 580 C C . VAL A 1 82 ? 10.303 8.466 -2.535 1.00 95.06 82 VAL A C 1
ATOM 582 O O . VAL A 1 82 ? 9.889 8.114 -1.429 1.00 95.06 82 VAL A O 1
ATOM 585 N N . GLN A 1 83 ? 9.470 8.684 -3.557 1.00 95.00 83 GLN A N 1
ATOM 586 C CA . GLN A 1 83 ? 8.017 8.563 -3.393 1.00 95.00 83 GLN A CA 1
ATOM 587 C C . GLN A 1 83 ? 7.593 7.126 -3.077 1.00 95.00 83 GLN A C 1
ATOM 589 O O . GLN A 1 83 ? 6.719 6.911 -2.236 1.00 95.00 83 GLN A O 1
ATOM 594 N N . ARG A 1 84 ? 8.255 6.127 -3.674 1.00 94.31 84 ARG A N 1
ATOM 595 C CA . ARG A 1 84 ? 8.030 4.706 -3.382 1.00 94.31 84 ARG A CA 1
ATOM 596 C C . ARG A 1 84 ? 8.345 4.381 -1.922 1.00 94.31 84 ARG A C 1
ATOM 598 O O . ARG A 1 84 ? 7.561 3.697 -1.263 1.00 94.31 84 ARG A O 1
ATOM 605 N N . GLN A 1 85 ? 9.446 4.909 -1.394 1.00 95.62 85 GLN A N 1
ATOM 606 C CA . GLN A 1 85 ? 9.806 4.745 0.013 1.00 95.62 85 GLN A CA 1
ATOM 607 C C . GLN A 1 85 ? 8.790 5.423 0.943 1.00 95.62 85 GLN A C 1
ATOM 609 O O . GLN A 1 85 ? 8.348 4.808 1.916 1.00 95.62 85 GLN A O 1
ATOM 614 N N . LEU A 1 86 ? 8.377 6.655 0.633 1.00 96.81 86 LEU A N 1
ATOM 615 C CA . LEU A 1 86 ? 7.357 7.368 1.406 1.00 96.81 86 LEU A CA 1
ATOM 616 C C . LEU A 1 86 ? 6.026 6.612 1.415 1.00 96.81 86 LEU A C 1
ATOM 618 O O . LEU A 1 86 ? 5.415 6.469 2.475 1.00 96.81 86 LEU A O 1
ATOM 622 N N . TYR A 1 87 ? 5.605 6.065 0.274 1.00 97.00 87 TYR A N 1
ATOM 623 C CA . TYR A 1 87 ? 4.419 5.219 0.205 1.00 97.00 87 TYR A CA 1
ATOM 624 C C . TYR A 1 87 ? 4.541 3.976 1.090 1.00 97.00 87 TYR A C 1
ATOM 626 O O . TYR A 1 87 ? 3.621 3.691 1.850 1.00 97.00 87 TYR A O 1
ATOM 634 N N . ASN A 1 88 ? 5.673 3.266 1.064 1.00 96.38 88 ASN A N 1
ATOM 635 C CA . ASN A 1 88 ? 5.873 2.085 1.912 1.00 96.38 88 ASN A CA 1
ATOM 636 C C . ASN A 1 88 ? 5.765 2.416 3.409 1.00 96.38 88 ASN A C 1
ATOM 638 O O . ASN A 1 88 ? 5.170 1.651 4.170 1.00 96.38 88 ASN A O 1
ATOM 642 N N . ILE A 1 89 ? 6.292 3.571 3.828 1.00 97.88 89 ILE A N 1
ATOM 643 C CA . ILE A 1 89 ? 6.167 4.058 5.208 1.00 97.88 89 ILE A CA 1
ATOM 644 C C . ILE A 1 89 ? 4.700 4.346 5.542 1.00 97.88 89 ILE A C 1
ATOM 646 O O . ILE A 1 89 ? 4.198 3.882 6.567 1.00 97.88 89 ILE A O 1
ATOM 650 N N . ARG A 1 90 ? 3.986 5.078 4.677 1.00 97.94 90 ARG A N 1
ATOM 651 C CA . ARG A 1 90 ? 2.571 5.416 4.906 1.00 97.94 90 ARG A CA 1
ATOM 652 C C . ARG A 1 90 ? 1.661 4.192 4.872 1.00 97.94 90 ARG A C 1
ATOM 654 O O . ARG A 1 90 ? 0.734 4.127 5.671 1.00 97.94 90 ARG A O 1
ATOM 661 N N . SER A 1 91 ? 1.950 3.213 4.021 1.00 96.88 91 SER A N 1
ATOM 662 C CA . SER A 1 91 ? 1.215 1.950 3.951 1.00 96.88 91 SER A CA 1
ATOM 663 C C . SER A 1 91 ? 1.365 1.136 5.237 1.00 96.88 91 SER A C 1
ATOM 665 O O . SER A 1 91 ? 0.364 0.705 5.814 1.00 96.88 91 SER A O 1
ATOM 667 N N . GLN A 1 92 ? 2.585 1.007 5.766 1.00 97.06 92 GLN A N 1
ATOM 668 C CA . GLN A 1 92 ? 2.796 0.362 7.066 1.00 97.06 92 GLN A CA 1
ATOM 669 C C . GLN A 1 92 ? 2.128 1.136 8.207 1.00 97.06 92 GLN A C 1
ATOM 671 O O . GLN A 1 92 ? 1.465 0.536 9.050 1.00 97.06 92 GLN A O 1
ATOM 676 N N . GLN A 1 93 ? 2.238 2.468 8.213 1.00 97.50 93 GLN A N 1
ATOM 677 C CA . GLN A 1 93 ? 1.575 3.301 9.217 1.00 97.50 93 GLN A CA 1
ATOM 678 C C . GLN A 1 93 ? 0.054 3.097 9.190 1.00 97.50 93 GLN A C 1
ATOM 680 O O . GLN A 1 93 ? -0.545 2.821 10.226 1.00 97.50 93 GLN A O 1
ATOM 685 N N . ARG A 1 94 ? -0.566 3.155 8.006 1.00 97.06 94 ARG A N 1
ATOM 686 C CA . ARG A 1 94 ? -1.998 2.900 7.818 1.00 97.06 94 ARG A CA 1
ATOM 687 C C . ARG A 1 94 ? -2.387 1.503 8.272 1.00 97.06 94 ARG A C 1
ATOM 689 O O . ARG A 1 94 ? -3.439 1.355 8.881 1.00 97.06 94 ARG A O 1
ATOM 696 N N . GLN A 1 95 ? -1.555 0.492 8.027 1.00 96.06 95 GLN A N 1
ATOM 697 C CA . GLN A 1 95 ? -1.812 -0.872 8.492 1.00 96.06 95 GLN A CA 1
ATOM 698 C C . GLN A 1 95 ? -1.905 -0.924 10.004 1.00 96.06 95 GLN A C 1
ATOM 700 O O . GLN A 1 95 ? -2.961 -1.259 10.530 1.00 96.06 95 GLN A O 1
ATOM 705 N N . THR A 1 96 ? -0.835 -0.536 10.685 1.00 97.56 96 THR A N 1
ATOM 706 C CA . THR A 1 96 ? -0.759 -0.603 12.140 1.00 97.56 96 THR A CA 1
ATOM 707 C C . THR A 1 96 ? -1.852 0.241 12.788 1.00 97.56 96 THR A C 1
ATOM 709 O O . THR A 1 96 ? -2.573 -0.251 13.652 1.00 97.56 96 THR A O 1
ATOM 712 N N . THR A 1 97 ? -2.040 1.481 12.328 1.00 97.81 97 THR A N 1
ATOM 713 C CA . THR A 1 97 ? -3.059 2.388 12.867 1.00 97.81 97 THR A CA 1
ATOM 714 C C . THR A 1 97 ? -4.471 1.838 12.685 1.00 97.81 97 THR A C 1
ATOM 716 O O . THR A 1 97 ? -5.239 1.811 13.641 1.00 97.81 97 THR A O 1
ATOM 719 N N . CYS A 1 98 ? -4.824 1.361 11.490 1.00 97.19 98 CYS A N 1
ATOM 720 C CA . CYS A 1 98 ? -6.165 0.838 11.251 1.00 97.19 98 CYS A CA 1
ATOM 721 C C . CYS A 1 98 ? -6.418 -0.494 11.968 1.00 97.19 98 CYS A C 1
ATOM 723 O O . CYS A 1 98 ? -7.516 -0.709 12.474 1.00 97.19 98 CYS A O 1
ATOM 725 N N . GLN A 1 99 ? -5.421 -1.378 12.054 1.00 96.50 99 GLN A N 1
ATOM 726 C CA . GLN A 1 99 ? -5.554 -2.633 12.797 1.00 96.50 99 GLN A CA 1
ATOM 727 C C . GLN A 1 99 ? -5.774 -2.381 14.294 1.00 96.50 99 GLN A C 1
ATOM 729 O O . GLN A 1 99 ? -6.644 -3.015 14.891 1.00 96.50 99 GLN A O 1
ATOM 734 N N . GLN A 1 100 ? -5.047 -1.417 14.875 1.00 97.75 100 GLN A N 1
ATOM 735 C CA . GLN A 1 100 ? -5.211 -0.994 16.271 1.00 97.75 100 GLN A CA 1
ATOM 736 C C . GLN A 1 100 ? -6.562 -0.322 16.526 1.00 97.75 100 GLN A C 1
ATOM 738 O O . GLN A 1 100 ? -7.188 -0.589 17.546 1.00 97.75 100 GLN A O 1
ATOM 743 N N . ALA A 1 101 ? -7.023 0.516 15.596 1.00 96.88 101 ALA A N 1
ATOM 744 C CA . ALA A 1 101 ? -8.336 1.146 15.676 1.00 96.88 101 ALA A CA 1
ATOM 745 C C . ALA A 1 101 ? -9.490 0.132 15.570 1.00 96.88 101 ALA A C 1
ATOM 747 O O . ALA A 1 101 ? -10.589 0.372 16.063 1.00 96.88 101 ALA A O 1
ATOM 748 N N . GLY A 1 102 ? -9.271 -0.998 14.892 1.00 93.81 102 GLY A N 1
ATOM 749 C CA . GLY A 1 102 ? -10.248 -2.079 14.749 1.00 93.81 102 GLY A CA 1
ATOM 750 C C . GLY A 1 102 ? -11.389 -1.799 13.766 1.00 93.81 102 GLY A C 1
ATOM 751 O O . GLY A 1 102 ? -12.034 -2.742 13.311 1.00 93.81 102 GLY A O 1
ATOM 752 N N . SER A 1 103 ? -11.601 -0.539 13.377 1.00 94.38 103 SER A N 1
ATOM 753 C CA . SER A 1 103 ? -12.624 -0.120 12.418 1.00 94.38 103 SER A CA 1
ATOM 754 C C . SER A 1 103 ? -12.061 0.810 11.344 1.00 94.38 103 SER A C 1
ATOM 756 O O . SER A 1 103 ? -11.246 1.687 11.620 1.00 94.38 103 SER A O 1
ATOM 758 N N . SER A 1 104 ? -12.555 0.661 10.113 1.00 93.12 104 SER A N 1
ATOM 759 C CA . SER A 1 104 ? -12.284 1.575 8.996 1.00 93.12 104 SER A CA 1
ATOM 760 C C . SER A 1 104 ? -12.993 2.927 9.141 1.00 93.12 104 SER A C 1
ATOM 762 O O . SER A 1 104 ? -12.623 3.892 8.472 1.00 93.12 104 SER A O 1
ATOM 764 N N . SER A 1 105 ? -14.005 3.011 10.010 1.00 95.81 105 SER A N 1
ATOM 765 C CA . SER A 1 105 ? -14.727 4.247 10.326 1.00 95.81 105 SER A CA 1
ATOM 766 C C . SER A 1 105 ? -14.096 5.043 11.467 1.00 95.81 105 SER A C 1
ATOM 768 O O . SER A 1 105 ? -14.569 6.135 11.773 1.00 95.81 105 SER A O 1
ATOM 770 N N . ASP A 1 106 ? -13.076 4.494 12.129 1.00 97.69 106 ASP A N 1
ATOM 771 C CA . ASP A 1 106 ? -12.368 5.196 13.191 1.00 97.69 106 ASP A CA 1
ATOM 772 C C . ASP A 1 106 ? -11.627 6.424 12.618 1.00 97.69 106 ASP A C 1
ATOM 774 O O . ASP A 1 106 ? -10.940 6.288 11.597 1.00 97.69 106 ASP A O 1
ATOM 778 N N . PRO A 1 107 ? -11.723 7.614 13.243 1.00 97.69 107 PRO A N 1
ATOM 779 C CA . PRO A 1 107 ? -11.105 8.833 12.719 1.00 97.69 107 PRO A CA 1
ATOM 780 C C . PRO A 1 107 ? -9.589 8.727 12.517 1.00 97.69 107 PRO A C 1
ATOM 782 O O . PRO A 1 107 ? -9.049 9.282 11.556 1.00 97.69 107 PRO A O 1
ATOM 785 N N . THR A 1 108 ? -8.883 8.003 13.387 1.00 97.38 108 THR A N 1
ATOM 786 C CA . THR A 1 108 ? -7.435 7.808 13.278 1.00 97.38 108 THR A CA 1
ATOM 787 C C . THR A 1 108 ? -7.103 6.879 12.110 1.00 97.38 108 THR A C 1
ATOM 789 O O . THR A 1 108 ? -6.169 7.160 11.352 1.00 97.38 108 THR A O 1
ATOM 792 N N . CYS A 1 109 ? -7.897 5.824 11.889 1.00 97.31 109 CYS A N 1
ATOM 793 C CA . CYS A 1 109 ? -7.758 4.989 10.693 1.00 97.31 109 CYS A CA 1
ATOM 794 C C . CYS A 1 109 ? -8.071 5.772 9.408 1.00 97.31 109 CYS A C 1
ATOM 796 O O . CYS A 1 109 ? -7.301 5.706 8.449 1.00 97.31 109 CYS A O 1
ATOM 798 N N . GLN A 1 110 ? -9.145 6.566 9.387 1.00 96.62 110 GLN A N 1
ATOM 799 C CA . GLN A 1 110 ? -9.508 7.392 8.232 1.00 96.62 110 GLN A CA 1
ATOM 800 C C . GLN A 1 110 ? -8.403 8.382 7.863 1.00 96.62 110 GLN A C 1
ATOM 802 O O . GLN A 1 110 ? -8.027 8.466 6.693 1.00 96.62 110 GLN A O 1
ATOM 807 N N . ALA A 1 111 ? -7.826 9.073 8.848 1.00 97.56 111 ALA A N 1
ATOM 808 C CA . ALA A 1 111 ? -6.691 9.961 8.617 1.00 97.56 111 ALA A CA 1
ATOM 809 C C . ALA A 1 111 ? -5.496 9.205 8.011 1.00 97.56 111 ALA A C 1
ATOM 811 O O . ALA A 1 111 ? -4.905 9.653 7.027 1.00 97.56 111 ALA A O 1
ATOM 812 N N . ALA A 1 112 ? -5.168 8.023 8.542 1.00 97.06 112 ALA A N 1
ATOM 813 C CA . ALA A 1 112 ? -4.069 7.215 8.023 1.00 97.06 112 ALA A CA 1
ATOM 814 C C . ALA A 1 112 ? -4.321 6.715 6.586 1.00 97.06 112 ALA A C 1
ATOM 816 O O . ALA A 1 112 ? -3.400 6.748 5.766 1.00 97.06 112 ALA A O 1
ATOM 817 N N . MET A 1 113 ? -5.559 6.327 6.251 1.00 95.75 113 MET A N 1
ATOM 818 C CA . MET A 1 113 ? -5.961 5.986 4.878 1.00 95.75 113 MET A CA 1
ATOM 819 C C . MET A 1 113 ? -5.778 7.169 3.921 1.00 95.75 113 MET A C 1
ATOM 821 O O . MET A 1 113 ? -5.233 6.992 2.835 1.00 95.75 113 MET A O 1
ATOM 825 N N . GLN A 1 114 ? -6.154 8.385 4.329 1.00 96.62 114 GLN A N 1
ATOM 826 C CA . GLN A 1 114 ? -5.963 9.585 3.505 1.00 96.62 114 GLN A CA 1
ATOM 827 C C . GLN A 1 114 ? -4.477 9.893 3.269 1.00 96.62 114 GLN A C 1
ATOM 829 O O . GLN A 1 114 ? -4.069 10.181 2.143 1.00 96.62 114 GLN A O 1
ATOM 834 N N . HIS A 1 115 ? -3.638 9.785 4.302 1.00 97.56 115 HIS A N 1
ATOM 835 C CA . HIS A 1 115 ? -2.195 9.995 4.158 1.00 97.56 115 HIS A CA 1
ATOM 836 C C . HIS A 1 115 ? -1.537 8.977 3.220 1.00 97.56 115 HIS A C 1
ATOM 838 O O . HIS A 1 115 ? -0.674 9.345 2.420 1.00 97.56 115 HIS A O 1
ATOM 844 N N . GLU A 1 116 ? -1.937 7.709 3.302 1.00 97.75 116 GLU A N 1
ATOM 845 C CA . GLU A 1 116 ? -1.475 6.682 2.371 1.00 97.75 116 GLU A CA 1
ATOM 846 C C . GLU A 1 116 ? -1.969 6.951 0.945 1.00 97.75 116 GLU A C 1
ATOM 848 O O . GLU A 1 116 ? -1.175 6.858 0.010 1.00 97.75 116 GLU A O 1
ATOM 853 N N . GLN A 1 117 ? -3.233 7.344 0.770 1.00 97.12 117 GLN A N 1
ATOM 854 C CA . GLN A 1 117 ? -3.800 7.651 -0.543 1.00 97.12 117 GLN A CA 1
ATOM 855 C C . GLN A 1 117 ? -3.041 8.786 -1.239 1.00 97.12 117 GLN A C 1
ATOM 857 O O . GLN A 1 117 ? -2.731 8.686 -2.427 1.00 97.12 117 GLN A O 1
ATOM 862 N N . VAL A 1 118 ? -2.693 9.845 -0.503 1.00 97.81 118 VAL A N 1
ATOM 863 C CA . VAL A 1 118 ? -1.867 10.940 -1.031 1.00 97.81 118 VAL A CA 1
ATOM 864 C C . VAL A 1 118 ? -0.492 10.423 -1.454 1.00 97.81 118 VAL A C 1
ATOM 866 O O . VAL A 1 118 ? -0.038 10.733 -2.554 1.00 97.81 118 VAL A O 1
ATOM 869 N N . ALA A 1 119 ? 0.159 9.598 -0.629 1.00 97.31 119 ALA A N 1
ATOM 870 C CA . ALA A 1 119 ? 1.453 9.016 -0.980 1.00 97.31 119 ALA A CA 1
ATOM 871 C C . ALA A 1 119 ? 1.364 8.105 -2.218 1.00 97.31 119 ALA A C 1
ATOM 873 O O . ALA A 1 119 ? 2.250 8.134 -3.069 1.00 97.31 119 ALA A O 1
ATOM 874 N N . PHE A 1 120 ? 0.275 7.347 -2.366 1.00 97.31 120 PHE A N 1
ATOM 875 C CA . PHE A 1 120 ? 0.041 6.513 -3.543 1.00 97.31 120 PHE A CA 1
ATOM 876 C C . PHE A 1 120 ? -0.076 7.351 -4.821 1.00 97.31 120 PHE A C 1
ATOM 878 O O . PHE A 1 120 ? 0.545 7.035 -5.835 1.00 97.31 120 PHE A O 1
ATOM 885 N N . LEU A 1 121 ? -0.808 8.468 -4.768 1.00 96.06 121 LEU A N 1
ATOM 886 C CA . LEU A 1 121 ? -0.921 9.392 -5.899 1.00 96.06 121 LEU A CA 1
ATOM 887 C C . LEU A 1 121 ? 0.437 9.997 -6.286 1.00 96.06 121 LEU A C 1
ATOM 889 O O . LEU A 1 121 ? 0.738 10.107 -7.474 1.00 96.06 121 LEU A O 1
ATOM 893 N N . GLN A 1 122 ? 1.284 10.327 -5.307 1.00 95.81 122 GLN A N 1
ATOM 894 C CA . GLN A 1 122 ? 2.644 10.810 -5.573 1.00 95.81 122 GLN A CA 1
ATOM 895 C C . GLN A 1 122 ? 3.513 9.753 -6.265 1.00 95.81 122 GLN A C 1
ATOM 897 O O . GLN A 1 122 ? 4.276 10.084 -7.178 1.00 95.81 122 GLN A O 1
ATOM 902 N N . VAL A 1 123 ? 3.363 8.476 -5.889 1.00 94.62 123 VAL A N 1
ATOM 903 C CA . VAL A 1 123 ? 4.011 7.366 -6.599 1.00 94.62 123 VAL A CA 1
ATOM 904 C C . VAL A 1 123 ? 3.504 7.272 -8.030 1.00 94.62 123 VAL A C 1
ATOM 906 O O . VAL A 1 123 ? 4.325 7.224 -8.939 1.00 94.62 123 VAL A O 1
ATOM 909 N N . LYS A 1 124 ? 2.189 7.323 -8.268 1.00 93.06 124 LYS A N 1
ATOM 910 C CA . LYS A 1 124 ? 1.648 7.300 -9.636 1.00 93.06 124 LYS A CA 1
ATOM 911 C C . LYS A 1 124 ? 2.261 8.400 -10.507 1.00 93.06 124 LYS A C 1
ATOM 913 O O . LYS A 1 124 ? 2.778 8.113 -11.583 1.00 93.06 124 LYS A O 1
ATOM 918 N N . MET A 1 125 ? 2.280 9.634 -10.008 1.00 91.69 125 MET A N 1
ATOM 919 C CA . MET A 1 125 ? 2.837 10.786 -10.726 1.00 91.69 125 MET A CA 1
ATOM 920 C C . MET A 1 125 ? 4.337 10.655 -11.012 1.00 91.69 125 MET A C 1
ATOM 922 O O . MET A 1 125 ? 4.798 11.094 -12.060 1.00 91.69 125 MET A O 1
ATOM 926 N N . SER A 1 126 ? 5.099 10.064 -10.089 1.00 89.50 126 SER A N 1
ATOM 927 C CA . SER A 1 126 ? 6.568 10.039 -10.168 1.00 89.50 126 SER A CA 1
ATOM 928 C C . SER A 1 126 ? 7.136 8.764 -10.788 1.00 89.50 126 SER A C 1
ATOM 930 O O . SER A 1 126 ? 8.266 8.774 -11.267 1.00 89.50 126 SER A O 1
ATOM 932 N N . CYS A 1 127 ? 6.386 7.663 -10.733 1.00 86.50 127 CYS A N 1
ATOM 933 C CA . CYS A 1 127 ? 6.846 6.330 -11.111 1.00 86.50 127 CYS A CA 1
ATOM 934 C C . CYS A 1 127 ? 6.085 5.730 -12.288 1.00 86.50 127 CYS A C 1
ATOM 936 O O . CYS A 1 127 ? 6.619 4.825 -12.930 1.00 86.50 127 CYS A O 1
ATOM 938 N N . PHE A 1 128 ? 4.823 6.121 -12.515 1.00 84.12 128 PHE A N 1
ATOM 939 C CA . PHE A 1 128 ? 3.961 5.460 -13.508 1.00 84.12 128 PHE A CA 1
ATOM 940 C C . PHE A 1 128 ? 3.802 6.282 -14.784 1.00 84.12 128 PHE A C 1
ATOM 942 O O . PHE A 1 128 ? 3.421 5.730 -15.816 1.00 84.12 128 PHE A O 1
ATOM 949 N N . VAL A 1 129 ? 4.135 7.571 -14.730 1.00 72.00 129 VAL A N 1
ATOM 950 C CA . VAL A 1 129 ? 4.233 8.429 -15.909 1.00 72.00 129 VAL A CA 1
ATOM 951 C C . VAL A 1 129 ? 5.556 8.109 -16.633 1.00 72.00 129 VAL A C 1
ATOM 953 O O . VAL A 1 129 ? 6.585 8.017 -15.959 1.00 72.00 129 VAL A O 1
ATOM 956 N N . PRO A 1 130 ? 5.527 7.823 -17.948 1.00 57.41 130 PRO A N 1
ATOM 957 C CA . PRO A 1 130 ? 6.720 7.542 -18.749 1.00 57.41 130 PRO A CA 1
ATOM 958 C C . PRO A 1 130 ? 7.652 8.751 -18.899 1.00 57.41 130 PRO A C 1
ATOM 960 O O . PRO A 1 130 ? 7.159 9.900 -18.840 1.00 57.41 130 PRO A O 1
#

Sequence (130 aa):
MKIAIVSAALSALLLAAGAASAATPACQAARTQVEVSHIQRVNACTTQGPNSPLCLQSQQVENVYWQMMDAQCPAPTGMCAVQRQLYNIRSQQRQTTCQQAGSSSDPTCQAAMQHEQVAFLQVKMSCFVP